Protein AF-A0AAU9ERE4-F1 (afdb_monomer_lite)

Sequence (85 aa):
MGHIELDYRAIPKLHGCKNYWQWRILMRTYLENIDLWKHNELKDTPQVKFLILASVEADLIEPAYDDQSCKYIFDNLESRFSAYN

Radius of gyration: 12.78 Å; chains: 1; bounding box: 43×20×27 Å

Secondary structure (DSSP, 8-state):
----PPPGGGSPPB-STTTHHHHHHHHHHHHHHTTSEETTEE--SHHHHHHHHHTB-GGG--GGGGSS-HHHHHHHHHHHHSS--

pLDDT: mean 92.83, std 10.86, range [42.53, 98.12]

Foldseek 3Di:
DDPPQDDLVPQAAAPAQVCLVVNVVSLQVNCVSVVQADPNDGHFDPVLLCSNCVSYDPVVDDPVSVPDTSVVVNVVRCVGHNDPD

Structure (mmCIF, N/CA/C/O backbone):
data_AF-A0AAU9ERE4-F1
#
_entry.id   AF-A0AAU9ERE4-F1
#
loop_
_atom_site.group_PDB
_atom_site.id
_atom_site.type_symbol
_atom_site.label_atom_id
_atom_site.label_alt_id
_atom_site.label_comp_id
_atom_site.label_asym_id
_atom_site.label_entity_id
_atom_site.label_seq_id
_atom_site.pdbx_PDB_ins_code
_atom_site.Cartn_x
_atom_site.Cartn_y
_atom_site.Cartn_z
_atom_site.occupancy
_atom_site.B_iso_or_equiv
_atom_site.auth_seq_id
_atom_site.auth_comp_id
_atom_site.auth_asym_id
_atom_site.auth_atom_id
_atom_site.pdbx_PDB_model_num
ATOM 1 N N . MET A 1 1 ? -30.828 -2.166 -0.321 1.00 42.53 1 MET A N 1
ATOM 2 C CA . MET A 1 1 ? -29.952 -1.977 -1.497 1.00 42.53 1 MET A CA 1
ATOM 3 C C . MET A 1 1 ? -28.717 -2.818 -1.239 1.00 42.53 1 MET A C 1
ATOM 5 O O . MET A 1 1 ? -28.130 -2.643 -0.183 1.00 42.53 1 MET A O 1
ATOM 9 N N . GLY A 1 2 ? -28.417 -3.809 -2.083 1.00 49.75 2 GLY A N 1
ATOM 10 C CA . GLY A 1 2 ? -27.264 -4.687 -1.862 1.00 49.75 2 GLY A CA 1
ATOM 11 C C . GLY A 1 2 ? -25.976 -3.872 -1.916 1.00 49.75 2 GLY A C 1
ATOM 12 O O . GLY A 1 2 ? -25.774 -3.129 -2.874 1.00 49.75 2 GLY A O 1
ATOM 13 N N . HIS A 1 3 ? -25.151 -3.958 -0.875 1.00 59.34 3 HIS A N 1
ATOM 14 C CA . HIS A 1 3 ? -23.814 -3.379 -0.907 1.00 59.34 3 HIS A CA 1
ATOM 15 C C . HIS A 1 3 ? -23.028 -4.102 -2.003 1.00 59.34 3 HIS A C 1
ATOM 17 O O . HIS A 1 3 ? -22.868 -5.318 -1.946 1.00 59.34 3 HIS A O 1
ATOM 23 N N . ILE A 1 4 ? -22.602 -3.368 -3.032 1.00 72.56 4 ILE A N 1
ATOM 24 C CA . ILE A 1 4 ? -21.635 -3.884 -3.999 1.00 72.56 4 ILE A CA 1
ATOM 25 C C . ILE A 1 4 ? -20.322 -4.019 -3.229 1.00 72.56 4 ILE A C 1
ATOM 27 O O . ILE A 1 4 ? -19.736 -3.015 -2.825 1.00 72.56 4 ILE A O 1
ATOM 31 N N . GLU A 1 5 ? -19.918 -5.256 -2.963 1.00 82.75 5 GLU A N 1
ATOM 32 C CA . GLU A 1 5 ? -18.639 -5.567 -2.335 1.00 82.75 5 GLU A CA 1
ATOM 33 C C . GLU A 1 5 ? -17.540 -5.433 -3.395 1.00 82.75 5 GLU A C 1
ATOM 35 O O . GLU A 1 5 ? -17.651 -5.985 -4.493 1.00 82.75 5 GLU A O 1
ATOM 40 N N . LEU A 1 6 ? -16.512 -4.635 -3.107 1.00 89.69 6 LEU A N 1
ATOM 41 C CA . LEU A 1 6 ? -15.384 -4.475 -4.019 1.00 89.69 6 LEU A CA 1
ATOM 42 C C . LEU A 1 6 ? -14.503 -5.727 -3.950 1.00 89.69 6 LEU A C 1
ATOM 44 O O . LEU A 1 6 ? -14.125 -6.157 -2.865 1.00 89.69 6 LEU A O 1
ATOM 48 N N . ASP A 1 7 ? -14.139 -6.298 -5.100 1.00 92.56 7 ASP A N 1
ATOM 49 C CA . ASP A 1 7 ? -13.237 -7.453 -5.152 1.00 92.56 7 ASP A CA 1
ATOM 50 C C . ASP A 1 7 ? -11.773 -6.995 -5.171 1.00 92.56 7 ASP A C 1
ATOM 52 O O . ASP A 1 7 ? -11.309 -6.377 -6.132 1.00 92.56 7 ASP A O 1
ATOM 56 N N . TYR A 1 8 ? -11.021 -7.354 -4.129 1.00 94.25 8 TYR A N 1
ATOM 57 C CA . TYR A 1 8 ? -9.579 -7.120 -4.036 1.00 94.25 8 TYR A CA 1
ATOM 58 C C . TYR A 1 8 ? -8.803 -7.650 -5.252 1.00 94.25 8 TYR A C 1
ATOM 60 O O . TYR A 1 8 ? -7.828 -7.038 -5.686 1.00 94.25 8 TYR A O 1
ATOM 68 N N . ARG A 1 9 ? -9.239 -8.770 -5.842 1.00 93.75 9 ARG A N 1
ATOM 69 C CA . ARG A 1 9 ? -8.565 -9.407 -6.987 1.00 93.75 9 ARG A CA 1
ATOM 70 C C . ARG A 1 9 ? -8.627 -8.565 -8.261 1.00 93.75 9 ARG A C 1
ATOM 72 O O . ARG A 1 9 ? -7.875 -8.835 -9.194 1.00 93.75 9 ARG A O 1
ATOM 79 N N . ALA A 1 10 ? -9.498 -7.557 -8.305 1.00 94.62 10 ALA A N 1
ATOM 80 C CA . ALA A 1 10 ? -9.578 -6.609 -9.409 1.00 94.62 10 ALA A CA 1
ATOM 81 C C . ALA A 1 10 ? -8.478 -5.530 -9.359 1.00 94.62 10 ALA A C 1
ATOM 83 O O . ALA A 1 10 ? -8.296 -4.806 -10.339 1.00 94.62 10 ALA A O 1
ATOM 84 N N . ILE A 1 11 ? -7.739 -5.407 -8.247 1.00 97.25 11 ILE A N 1
ATOM 85 C CA . ILE A 1 11 ? -6.606 -4.484 -8.136 1.00 97.25 11 ILE A CA 1
ATOM 86 C C . ILE A 1 11 ? -5.415 -5.087 -8.903 1.00 97.25 11 ILE A C 1
ATOM 88 O O . ILE A 1 11 ? -4.912 -6.143 -8.511 1.00 97.25 11 ILE A O 1
ATOM 92 N N . PRO A 1 12 ? -4.930 -4.446 -9.986 1.00 96.62 12 PRO A N 1
ATOM 93 C CA . PRO A 1 12 ? -3.747 -4.919 -10.691 1.00 96.62 12 PRO A CA 1
ATOM 94 C C . PRO A 1 12 ? -2.524 -4.782 -9.787 1.00 96.62 12 PRO A C 1
ATOM 96 O O . PRO A 1 12 ? -2.419 -3.815 -9.030 1.00 96.62 12 PRO A O 1
ATOM 99 N N . LYS A 1 13 ? -1.571 -5.712 -9.889 1.00 98.06 13 LYS A N 1
ATOM 100 C CA . LYS A 1 13 ? -0.323 -5.583 -9.135 1.00 98.06 13 LYS A CA 1
ATOM 101 C C . LYS A 1 13 ? 0.450 -4.340 -9.570 1.00 98.06 13 LYS A C 1
ATOM 103 O O . LYS A 1 13 ? 0.588 -4.086 -10.766 1.00 98.06 13 LYS A O 1
ATOM 108 N N . LEU A 1 14 ? 0.962 -3.575 -8.610 1.00 98.12 14 LEU A N 1
ATOM 109 C CA . LEU A 1 14 ? 1.896 -2.485 -8.872 1.00 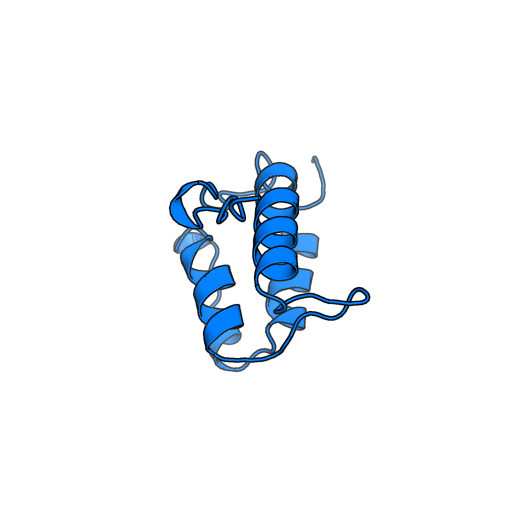98.12 14 LEU A CA 1
ATOM 110 C C . LEU A 1 14 ? 3.163 -3.052 -9.515 1.00 98.12 14 LEU A C 1
ATOM 112 O O . LEU A 1 14 ? 3.819 -3.891 -8.905 1.00 98.12 14 LEU A O 1
ATOM 116 N N . HIS A 1 15 ? 3.499 -2.555 -10.704 1.00 96.56 15 HIS A N 1
ATOM 117 C CA . HIS A 1 15 ? 4.642 -2.998 -11.511 1.00 96.56 15 HIS A CA 1
ATOM 118 C C . HIS A 1 15 ? 5.496 -1.800 -11.989 1.00 96.56 15 HIS A C 1
ATOM 120 O O . HIS A 1 15 ? 6.157 -1.835 -13.030 1.00 96.56 15 HIS A O 1
ATOM 126 N N . GLY A 1 16 ? 5.422 -0.675 -11.268 1.00 95.81 16 GLY A N 1
ATOM 127 C CA . GLY A 1 16 ? 6.212 0.537 -11.504 1.00 95.81 16 GLY A CA 1
ATOM 128 C C . GLY A 1 16 ? 5.389 1.777 -11.868 1.00 95.81 16 GLY A C 1
ATOM 129 O O . GLY A 1 16 ? 4.167 1.814 -11.726 1.00 95.81 16 GLY A O 1
ATOM 130 N N . CYS A 1 17 ? 6.062 2.823 -12.362 1.00 95.56 17 CYS A N 1
ATOM 131 C CA . CYS A 1 17 ? 5.449 4.148 -12.547 1.00 95.56 17 CYS A CA 1
ATOM 132 C C . CYS A 1 17 ? 4.263 4.153 -13.521 1.00 95.56 17 CYS A C 1
ATOM 134 O O . CYS A 1 17 ? 3.325 4.930 -13.366 1.00 95.56 17 CYS A O 1
ATOM 136 N N . LYS A 1 18 ? 4.272 3.250 -14.512 1.00 94.81 18 LYS A N 1
ATOM 137 C CA . LYS A 1 18 ? 3.243 3.178 -15.562 1.00 94.81 18 LYS A CA 1
ATOM 138 C C . LYS A 1 18 ? 1.840 2.899 -15.025 1.00 94.81 18 LYS A C 1
ATOM 140 O O . LYS A 1 18 ? 0.877 3.371 -15.620 1.00 94.81 18 LYS A O 1
ATOM 145 N N . ASN A 1 19 ? 1.719 2.119 -13.947 1.00 96.38 19 ASN A N 1
ATOM 146 C CA . ASN A 1 19 ? 0.422 1.759 -13.371 1.00 96.38 19 ASN A CA 1
ATOM 147 C C . ASN A 1 19 ? 0.230 2.238 -11.931 1.00 96.38 19 ASN A C 1
ATOM 149 O O . ASN A 1 19 ? -0.823 1.972 -11.350 1.00 96.38 19 ASN A O 1
ATOM 153 N N . TYR A 1 20 ? 1.193 2.975 -11.370 1.00 97.19 20 TYR A N 1
ATOM 154 C CA . TYR A 1 20 ? 1.132 3.454 -9.993 1.00 97.19 20 TYR A CA 1
ATOM 155 C C . TYR A 1 20 ? -0.181 4.171 -9.673 1.00 97.19 20 TYR A C 1
ATOM 157 O O . TYR A 1 20 ? -0.849 3.827 -8.703 1.00 97.19 20 TYR A O 1
ATOM 165 N N . TRP A 1 21 ? -0.601 5.124 -10.509 1.00 96.31 21 TRP A N 1
ATOM 166 C CA . TRP A 1 21 ? -1.824 5.885 -10.246 1.00 96.31 21 TRP A CA 1
ATOM 167 C C . TRP A 1 21 ? -3.085 5.020 -10.288 1.00 96.31 21 TRP A C 1
ATOM 169 O O . TRP A 1 21 ? -3.965 5.194 -9.446 1.00 96.31 21 TRP A O 1
ATOM 179 N N . GLN A 1 22 ? -3.155 4.055 -11.208 1.00 97.19 22 GLN A N 1
ATOM 180 C CA . GLN A 1 22 ? -4.262 3.100 -11.260 1.00 97.19 22 GLN A CA 1
ATOM 181 C C . GLN A 1 22 ? -4.299 2.241 -9.991 1.00 97.19 22 GLN A C 1
ATOM 183 O O . GLN A 1 22 ? -5.342 2.145 -9.345 1.00 97.19 22 GLN A O 1
ATOM 188 N N . TRP A 1 23 ? -3.159 1.661 -9.610 1.00 97.81 23 TRP A N 1
ATOM 189 C CA . TRP A 1 23 ? -3.017 0.868 -8.392 1.00 97.81 23 TRP A CA 1
ATOM 190 C C . TRP A 1 23 ? -3.408 1.671 -7.143 1.00 97.81 23 TRP A C 1
ATOM 192 O O . TRP A 1 23 ? -4.248 1.232 -6.359 1.00 97.81 23 TRP A O 1
ATOM 202 N N . ARG A 1 24 ? -2.870 2.888 -7.002 1.00 96.81 24 ARG A N 1
ATOM 203 C CA . ARG A 1 24 ? -3.083 3.780 -5.856 1.00 96.81 24 ARG A CA 1
ATOM 204 C C . ARG A 1 24 ? -4.561 4.113 -5.666 1.00 96.81 24 ARG A C 1
ATOM 206 O O . ARG A 1 24 ? -5.054 4.083 -4.541 1.00 96.81 24 ARG A O 1
ATOM 213 N N . ILE A 1 25 ? -5.259 4.457 -6.751 1.00 96.25 25 ILE A N 1
ATOM 214 C CA . ILE A 1 25 ? -6.686 4.804 -6.709 1.00 96.25 25 ILE A CA 1
ATOM 215 C C . ILE A 1 25 ? -7.508 3.587 -6.275 1.00 96.25 25 ILE A C 1
ATOM 217 O O . ILE A 1 25 ? -8.274 3.691 -5.322 1.00 96.25 25 ILE A O 1
ATOM 221 N N . LEU A 1 26 ? -7.310 2.429 -6.914 1.00 97.50 26 LEU A N 1
ATOM 222 C CA . LEU A 1 26 ? -8.089 1.223 -6.618 1.00 97.50 26 LEU A CA 1
ATOM 223 C C . LEU A 1 26 ? -7.824 0.686 -5.206 1.00 97.50 26 LEU A C 1
ATOM 225 O O . LEU A 1 26 ? -8.771 0.354 -4.495 1.00 97.50 26 LEU A O 1
ATOM 229 N N . MET A 1 27 ? -6.560 0.660 -4.774 1.00 97.44 27 MET A N 1
ATOM 230 C CA . MET A 1 27 ? -6.186 0.246 -3.422 1.00 97.44 27 MET A CA 1
ATOM 231 C C . MET A 1 27 ? -6.816 1.150 -2.366 1.00 97.44 27 MET A C 1
ATOM 233 O O . MET A 1 27 ? -7.427 0.662 -1.417 1.00 97.44 27 MET A O 1
ATOM 237 N N . ARG A 1 28 ? -6.718 2.472 -2.543 1.00 96.44 28 ARG A N 1
ATOM 238 C CA . ARG A 1 28 ? -7.326 3.426 -1.615 1.00 96.44 28 ARG A CA 1
ATOM 239 C C . ARG A 1 28 ? -8.839 3.232 -1.535 1.00 96.44 28 ARG A C 1
ATOM 241 O O . ARG A 1 28 ? -9.363 3.122 -0.433 1.00 96.44 28 ARG A O 1
ATOM 248 N N . THR A 1 29 ? -9.528 3.140 -2.673 1.00 96.00 29 THR A N 1
ATOM 249 C CA . THR A 1 29 ? -10.985 2.93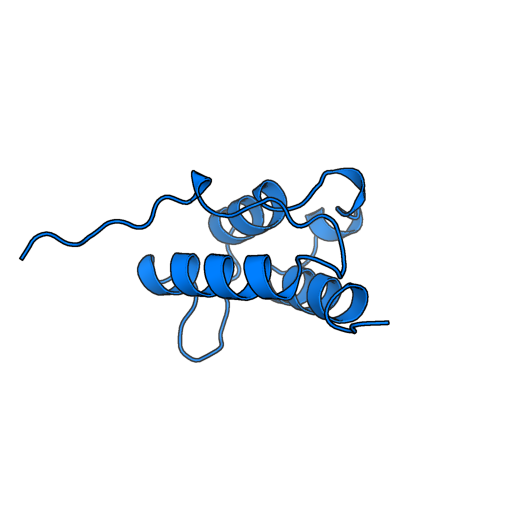9 -2.708 1.00 96.00 29 THR A CA 1
ATOM 250 C C . THR A 1 29 ? -11.403 1.626 -2.045 1.00 96.00 29 THR A C 1
ATOM 252 O O . THR A 1 29 ? -12.377 1.606 -1.294 1.00 96.00 29 THR A O 1
ATOM 255 N N . TYR A 1 30 ? -10.656 0.542 -2.269 1.00 96.62 30 TYR A N 1
ATOM 256 C CA . TYR A 1 30 ? -10.902 -0.733 -1.600 1.00 96.62 30 TYR A CA 1
ATOM 257 C C . TYR A 1 30 ? -10.749 -0.606 -0.079 1.00 96.62 30 TYR A C 1
ATOM 259 O O . TYR A 1 30 ? -11.653 -0.982 0.661 1.00 96.62 30 TYR A O 1
ATOM 267 N N . LEU A 1 31 ? -9.652 -0.012 0.400 1.00 96.38 31 LEU A N 1
ATOM 268 C CA . LEU A 1 31 ? -9.399 0.160 1.834 1.00 96.38 31 LEU A CA 1
ATOM 269 C C . LEU A 1 31 ? -10.404 1.107 2.510 1.00 96.38 31 LEU A C 1
ATOM 271 O O . LEU A 1 31 ? -10.766 0.874 3.662 1.00 96.38 31 LEU A O 1
ATOM 275 N N . GLU A 1 32 ? -10.876 2.144 1.814 1.00 95.75 32 GLU A N 1
ATOM 276 C CA . GLU A 1 32 ? -11.955 3.023 2.289 1.00 95.75 32 GLU A CA 1
ATOM 277 C C . GLU A 1 32 ? -13.281 2.255 2.430 1.00 95.75 32 GLU A C 1
ATOM 279 O O . GLU A 1 32 ? -13.987 2.437 3.419 1.00 95.75 32 GLU A O 1
ATOM 284 N N . ASN A 1 33 ? -13.600 1.352 1.493 1.00 95.06 33 ASN A N 1
ATOM 285 C CA . ASN A 1 33 ? -14.825 0.542 1.527 1.00 95.06 33 ASN A CA 1
ATOM 286 C C . ASN A 1 33 ? -14.887 -0.424 2.722 1.00 95.06 33 ASN A C 1
ATOM 288 O O . ASN A 1 33 ? -15.971 -0.664 3.249 1.00 95.06 33 ASN A O 1
ATOM 292 N N . ILE A 1 34 ? -13.738 -0.941 3.164 1.00 94.56 34 ILE A N 1
ATOM 293 C CA . ILE A 1 34 ? -13.631 -1.862 4.307 1.00 94.56 34 ILE A CA 1
ATOM 294 C C . ILE A 1 34 ? -13.151 -1.175 5.594 1.00 94.56 34 ILE A C 1
ATOM 296 O O . ILE A 1 34 ? -12.661 -1.833 6.512 1.00 94.56 34 ILE A O 1
ATOM 300 N N . ASP A 1 35 ? -13.279 0.153 5.677 1.00 94.94 35 ASP A N 1
ATOM 301 C CA . ASP A 1 35 ? -12.956 0.955 6.861 1.00 94.94 35 ASP A CA 1
ATOM 302 C C . ASP A 1 35 ? -11.495 0.844 7.350 1.00 94.94 35 ASP A C 1
ATOM 304 O O . ASP A 1 35 ? -11.202 1.045 8.537 1.00 94.94 35 ASP A O 1
ATOM 308 N N . LEU A 1 36 ? -10.558 0.538 6.450 1.00 96.44 36 LEU A N 1
ATOM 309 C CA . LEU A 1 36 ? -9.119 0.465 6.725 1.00 96.44 36 LEU A CA 1
ATOM 310 C C . LEU A 1 36 ? -8.356 1.740 6.345 1.00 96.44 36 LEU A C 1
ATOM 312 O O . LEU A 1 36 ? -7.218 1.925 6.779 1.00 96.44 36 LEU A O 1
ATOM 316 N N . TRP A 1 37 ? -8.994 2.640 5.599 1.00 95.75 37 TRP A N 1
ATOM 317 C CA . TRP A 1 37 ? -8.498 3.983 5.318 1.00 95.75 37 TRP A CA 1
ATOM 318 C C . TRP A 1 37 ? -9.620 4.995 5.557 1.00 95.75 37 TRP A C 1
ATOM 320 O O . TRP A 1 37 ? -10.670 4.916 4.926 1.00 95.75 37 TRP A O 1
ATOM 330 N N . LYS A 1 38 ? -9.433 5.941 6.483 1.00 92.56 38 LYS A N 1
ATOM 331 C CA . LYS A 1 38 ? -10.413 7.004 6.779 1.00 92.56 38 LYS A CA 1
ATOM 332 C C . LYS A 1 38 ? -9.710 8.311 7.092 1.00 92.56 38 LYS A C 1
ATOM 334 O O . LYS A 1 38 ? -8.627 8.293 7.644 1.00 92.56 38 LYS A O 1
ATOM 339 N N . HIS A 1 39 ? -10.318 9.446 6.746 1.00 89.56 39 HIS A N 1
ATOM 340 C CA . HIS A 1 39 ? -9.785 10.782 7.071 1.00 89.56 39 HIS A CA 1
ATOM 341 C C . HIS A 1 39 ? -8.314 10.996 6.667 1.00 89.56 39 HIS A C 1
ATOM 343 O O . HIS A 1 39 ? -7.568 11.691 7.348 1.00 89.56 39 HIS A O 1
ATOM 349 N N . ASN A 1 40 ? -7.908 10.410 5.533 1.00 83.25 40 ASN A N 1
ATOM 350 C CA . ASN A 1 40 ? -6.524 10.409 5.049 1.00 83.25 40 ASN A CA 1
ATOM 351 C C . ASN A 1 40 ? -5.518 9.678 5.967 1.00 83.25 40 ASN A C 1
ATOM 353 O O . ASN A 1 40 ? -4.311 9.867 5.844 1.00 83.25 40 ASN A O 1
ATOM 357 N N . GLU A 1 41 ? -6.016 8.808 6.838 1.00 91.88 41 GLU A N 1
ATOM 358 C CA . GLU A 1 41 ? -5.254 7.962 7.745 1.00 91.88 41 GLU A CA 1
ATOM 359 C C . GLU A 1 41 ? -5.413 6.490 7.344 1.00 91.88 41 GLU A C 1
ATOM 361 O O . GLU A 1 41 ? -6.525 5.969 7.207 1.00 91.88 41 GLU A O 1
ATOM 366 N N . LEU A 1 42 ? -4.275 5.833 7.131 1.00 95.00 42 LEU A N 1
ATOM 367 C CA . LEU A 1 42 ? -4.173 4.418 6.803 1.00 95.00 42 LEU A CA 1
ATOM 368 C C . LEU A 1 42 ? -3.957 3.630 8.098 1.00 95.00 42 LEU A C 1
ATOM 370 O O . LEU A 1 42 ? -2.978 3.880 8.802 1.00 95.00 42 LEU A O 1
ATOM 374 N N . LYS A 1 43 ? -4.846 2.680 8.414 1.00 96.50 43 LYS A N 1
ATOM 375 C CA . LYS A 1 43 ? -4.711 1.870 9.633 1.00 96.50 43 LYS A CA 1
ATOM 376 C C . LYS A 1 43 ? -3.437 1.032 9.593 1.00 96.50 43 LYS A C 1
ATOM 378 O O . LYS A 1 43 ? -3.198 0.308 8.630 1.00 96.50 43 LYS A O 1
ATOM 383 N N . ASP A 1 44 ? -2.679 1.050 10.683 1.00 96.62 44 ASP A N 1
ATOM 384 C CA . ASP A 1 44 ? -1.469 0.242 10.806 1.00 96.62 44 ASP A CA 1
ATOM 385 C C . ASP A 1 44 ? -1.792 -1.123 11.428 1.00 96.62 44 ASP A C 1
ATOM 387 O O . ASP A 1 44 ? -1.782 -1.306 12.644 1.00 96.62 44 ASP A O 1
ATOM 391 N N . THR A 1 45 ? -2.188 -2.077 10.583 1.00 96.94 45 THR A N 1
ATOM 392 C CA . THR A 1 45 ? -2.577 -3.432 11.009 1.00 96.94 45 THR A CA 1
ATOM 393 C C . THR A 1 45 ? -1.985 -4.492 10.079 1.00 96.94 45 THR A C 1
ATOM 395 O O . THR A 1 45 ? -1.764 -4.209 8.897 1.00 96.94 45 THR A O 1
ATOM 398 N N . PRO A 1 46 ? -1.798 -5.744 10.547 1.00 97.12 46 PRO A N 1
ATOM 399 C CA . PRO A 1 46 ? -1.318 -6.834 9.696 1.00 97.12 46 PRO A CA 1
ATOM 400 C C . PRO A 1 46 ? -2.173 -7.054 8.440 1.00 97.12 46 PRO A C 1
ATOM 402 O O . PRO A 1 46 ? -1.637 -7.353 7.377 1.00 97.12 46 PRO A O 1
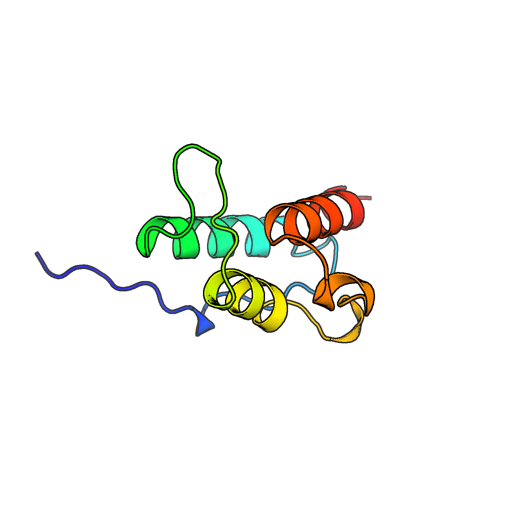ATOM 405 N N . GLN A 1 47 ? -3.493 -6.852 8.538 1.00 97.25 47 GLN A N 1
ATOM 406 C CA . GLN A 1 47 ? -4.407 -6.965 7.399 1.00 97.25 47 GLN A CA 1
ATOM 407 C C . GLN A 1 47 ? -4.095 -5.928 6.314 1.00 97.25 47 GLN A C 1
ATOM 409 O O . GLN A 1 47 ? -4.014 -6.278 5.140 1.00 97.25 47 GLN A O 1
ATOM 414 N N . VAL A 1 48 ? -3.890 -4.663 6.691 1.00 97.44 48 VAL A N 1
ATOM 415 C CA . VAL A 1 48 ? -3.545 -3.597 5.738 1.00 97.44 48 VAL A CA 1
ATOM 416 C C . VAL A 1 48 ? -2.184 -3.858 5.105 1.00 97.44 48 VAL A C 1
ATOM 418 O O . VAL A 1 48 ? -2.067 -3.791 3.881 1.00 97.44 48 VAL A O 1
ATOM 421 N N . LYS A 1 49 ? -1.182 -4.229 5.913 1.00 97.88 49 LYS A N 1
ATOM 422 C CA . LYS A 1 49 ? 0.153 -4.586 5.414 1.00 97.88 49 LYS A CA 1
ATOM 423 C C . LYS A 1 49 ? 0.063 -5.714 4.385 1.00 97.88 49 LYS A C 1
ATOM 425 O O . LYS A 1 49 ? 0.606 -5.583 3.292 1.00 97.88 49 LYS A O 1
ATOM 430 N N . PHE A 1 50 ? -0.687 -6.775 4.688 1.00 97.56 50 PHE A N 1
ATOM 431 C CA . PHE A 1 50 ? -0.916 -7.880 3.759 1.00 97.56 50 PHE A CA 1
ATOM 432 C C . PHE A 1 50 ? -1.564 -7.413 2.450 1.00 97.56 50 PHE A C 1
ATOM 434 O O . PHE A 1 50 ? -1.064 -7.742 1.379 1.00 97.56 50 PHE A O 1
ATOM 441 N N . LEU A 1 51 ? -2.642 -6.625 2.518 1.00 97.75 51 LEU A N 1
ATOM 442 C CA . LEU A 1 51 ? -3.356 -6.145 1.330 1.00 97.75 51 LEU A CA 1
ATOM 443 C C . LEU A 1 51 ? -2.469 -5.273 0.435 1.00 97.75 51 LEU A C 1
ATOM 445 O O . LEU A 1 51 ? -2.499 -5.430 -0.786 1.00 97.75 51 LEU A O 1
ATOM 449 N N . ILE A 1 52 ? -1.655 -4.394 1.024 1.00 97.38 52 ILE A N 1
ATOM 450 C CA . ILE A 1 52 ? -0.695 -3.576 0.277 1.00 97.38 52 ILE A CA 1
ATOM 451 C C . ILE A 1 52 ? 0.343 -4.483 -0.381 1.00 97.38 52 ILE A C 1
ATOM 453 O O . ILE A 1 52 ? 0.449 -4.483 -1.603 1.00 97.38 52 ILE A O 1
ATOM 457 N N . LEU A 1 53 ? 1.051 -5.313 0.387 1.00 97.62 53 LEU A N 1
ATOM 458 C CA . LEU A 1 53 ? 2.147 -6.134 -0.139 1.00 97.62 53 LEU A CA 1
ATOM 459 C C . LEU A 1 53 ? 1.679 -7.164 -1.178 1.00 97.62 53 LEU A C 1
ATOM 461 O O . LEU A 1 53 ? 2.344 -7.360 -2.190 1.00 97.62 53 LEU A O 1
ATOM 465 N N . ALA A 1 54 ? 0.508 -7.780 -0.994 1.00 97.69 54 ALA A N 1
ATOM 466 C CA . ALA A 1 54 ? -0.039 -8.742 -1.954 1.00 97.69 54 ALA A CA 1
ATOM 467 C C . ALA A 1 54 ? -0.439 -8.101 -3.300 1.00 97.69 54 ALA A C 1
ATOM 469 O O . ALA A 1 54 ? -0.522 -8.795 -4.319 1.00 97.69 54 ALA A O 1
ATOM 470 N N . SER A 1 55 ? -0.623 -6.777 -3.321 1.00 97.94 55 SER A N 1
ATOM 471 C CA . SER A 1 55 ? -0.945 -5.998 -4.519 1.00 97.94 55 SER A CA 1
ATOM 472 C C . SER A 1 55 ? 0.284 -5.401 -5.211 1.00 97.94 55 SER A C 1
ATOM 474 O O . SER A 1 55 ? 0.133 -4.581 -6.111 1.00 97.94 55 SER A O 1
ATOM 476 N N . VAL A 1 56 ? 1.495 -5.770 -4.796 1.00 98.12 56 VAL A N 1
ATOM 477 C CA . VAL A 1 56 ? 2.756 -5.266 -5.353 1.00 98.12 56 VAL A CA 1
ATOM 478 C C . VAL A 1 56 ? 3.528 -6.434 -5.977 1.00 98.12 56 VAL A C 1
ATOM 480 O O . VAL A 1 56 ? 3.435 -7.575 -5.513 1.00 98.12 56 VAL A O 1
ATOM 483 N N . GLU A 1 57 ? 4.235 -6.198 -7.085 1.00 97.94 57 GLU A N 1
ATOM 484 C CA . GLU A 1 57 ? 5.149 -7.200 -7.643 1.00 97.94 57 GLU A CA 1
ATOM 485 C C . GLU A 1 57 ? 6.323 -7.478 -6.694 1.00 97.94 57 GLU A C 1
ATOM 487 O O . GLU A 1 57 ? 6.788 -6.605 -5.962 1.00 97.94 57 GLU A O 1
ATOM 492 N N . ALA A 1 58 ? 6.773 -8.734 -6.657 1.00 96.19 58 ALA A N 1
ATOM 493 C CA . ALA A 1 58 ? 7.692 -9.210 -5.623 1.00 96.19 58 ALA A CA 1
ATOM 494 C C . ALA A 1 58 ? 9.064 -8.516 -5.660 1.00 96.19 58 ALA A C 1
ATOM 496 O O . ALA A 1 58 ? 9.691 -8.354 -4.619 1.00 96.19 58 ALA A O 1
ATOM 497 N N . ASP A 1 59 ? 9.516 -8.093 -6.838 1.00 96.56 59 ASP A N 1
ATOM 498 C CA . ASP A 1 59 ? 10.767 -7.363 -7.053 1.00 96.56 59 ASP A CA 1
ATOM 499 C C . ASP A 1 59 ? 10.716 -5.909 -6.554 1.00 96.56 59 ASP A C 1
ATOM 501 O O . ASP A 1 59 ? 11.761 -5.293 -6.347 1.00 96.56 59 ASP A O 1
ATOM 505 N N . LEU A 1 60 ? 9.519 -5.359 -6.320 1.00 96.88 60 LEU A N 1
ATOM 506 C CA . LEU A 1 60 ? 9.348 -4.010 -5.779 1.00 96.88 60 LEU A CA 1
ATOM 507 C C . LEU A 1 60 ? 9.267 -3.985 -4.244 1.00 96.88 60 LEU A C 1
ATOM 509 O O . LEU A 1 60 ? 9.382 -2.901 -3.662 1.00 96.88 60 LEU A O 1
ATOM 513 N N . ILE A 1 61 ? 9.088 -5.144 -3.599 1.00 97.19 61 ILE A N 1
ATOM 514 C CA . ILE A 1 61 ? 9.016 -5.293 -2.140 1.00 97.19 61 ILE A CA 1
ATOM 515 C C . ILE A 1 61 ? 10.423 -5.240 -1.541 1.00 97.19 61 ILE A C 1
ATOM 517 O O . ILE A 1 61 ? 11.306 -6.013 -1.906 1.00 97.19 61 ILE A O 1
ATOM 521 N N . GLU A 1 62 ? 10.622 -4.351 -0.570 1.00 96.56 62 GLU A N 1
ATOM 522 C CA . GLU A 1 62 ? 11.891 -4.229 0.147 1.00 96.56 62 GLU A CA 1
ATOM 523 C C . GLU A 1 62 ? 11.874 -5.077 1.431 1.00 96.56 62 GLU A C 1
ATOM 525 O O . GLU A 1 62 ? 10.879 -5.039 2.159 1.00 96.56 62 GLU A O 1
ATOM 530 N N . PRO A 1 63 ? 12.970 -5.781 1.788 1.00 96.25 63 PRO A N 1
ATOM 531 C CA . PRO A 1 63 ? 13.045 -6.542 3.042 1.00 96.25 63 PRO A CA 1
ATOM 532 C C . PRO A 1 63 ? 12.738 -5.702 4.288 1.00 96.25 63 PRO A C 1
ATOM 534 O O . PRO A 1 63 ? 12.170 -6.202 5.252 1.00 96.25 63 PRO A O 1
ATOM 537 N N . ALA A 1 64 ? 13.063 -4.406 4.248 1.00 95.19 64 ALA A N 1
ATOM 538 C CA . ALA A 1 64 ? 12.802 -3.477 5.341 1.00 95.19 64 ALA A CA 1
ATOM 539 C C . ALA A 1 64 ? 11.305 -3.300 5.653 1.00 95.19 64 ALA A C 1
ATOM 541 O O . ALA A 1 64 ? 10.975 -2.863 6.748 1.00 95.19 64 ALA A O 1
ATOM 542 N N . TYR A 1 65 ? 10.391 -3.630 4.734 1.00 96.81 65 TYR A N 1
ATOM 543 C CA . TYR A 1 65 ? 8.948 -3.474 4.945 1.00 96.81 65 TYR A CA 1
ATOM 544 C C . TYR A 1 65 ? 8.378 -4.362 6.062 1.00 96.81 65 TYR A C 1
ATOM 546 O O . TYR A 1 65 ? 7.282 -4.078 6.558 1.00 96.81 65 TYR A O 1
ATOM 554 N N . ASP A 1 66 ? 9.105 -5.400 6.484 1.00 94.94 66 ASP A N 1
ATOM 555 C CA . ASP A 1 66 ? 8.684 -6.284 7.575 1.00 94.94 66 ASP A CA 1
ATOM 556 C C . ASP A 1 66 ? 8.428 -5.496 8.872 1.00 94.94 66 ASP A C 1
ATOM 558 O O . ASP A 1 66 ? 7.354 -5.600 9.469 1.00 94.94 66 ASP A O 1
ATOM 562 N N . ASP A 1 67 ? 9.324 -4.561 9.198 1.00 95.62 67 ASP A N 1
ATOM 563 C CA . ASP A 1 67 ? 9.282 -3.764 10.431 1.00 95.62 67 ASP A CA 1
ATOM 564 C C . ASP A 1 67 ? 8.644 -2.373 10.266 1.00 95.62 67 ASP A C 1
ATOM 566 O O . ASP A 1 67 ? 8.514 -1.619 11.231 1.00 95.62 67 ASP A O 1
ATOM 570 N N . GLN A 1 68 ? 8.241 -1.995 9.050 1.00 97.69 68 GLN A N 1
ATOM 571 C CA . GLN A 1 68 ? 7.721 -0.652 8.770 1.00 97.69 68 GLN A CA 1
ATOM 572 C C . GLN A 1 68 ? 6.200 -0.560 8.907 1.00 97.69 68 GLN A C 1
ATOM 574 O O . GLN A 1 68 ? 5.470 -1.543 8.737 1.00 97.69 68 GLN A O 1
ATOM 579 N N . SER A 1 69 ? 5.719 0.655 9.180 1.00 97.44 69 SER A N 1
ATOM 580 C CA . SER A 1 69 ? 4.283 0.952 9.211 1.00 97.44 69 SER A CA 1
ATOM 581 C C . SER A 1 69 ? 3.668 0.893 7.813 1.00 97.44 69 SER A C 1
ATOM 583 O O . SER A 1 69 ? 4.327 1.171 6.806 1.00 97.44 69 SER A O 1
ATOM 585 N N . CYS A 1 70 ? 2.367 0.612 7.741 1.00 97.31 70 CYS A N 1
ATOM 586 C CA . CYS A 1 70 ? 1.612 0.636 6.486 1.00 97.31 70 CYS A CA 1
ATOM 587 C C . CYS A 1 70 ? 1.727 1.996 5.782 1.00 97.31 70 CYS A C 1
ATOM 589 O O . CYS A 1 70 ? 1.862 2.051 4.560 1.00 97.31 70 CYS A O 1
ATOM 591 N N . LYS A 1 71 ? 1.726 3.090 6.558 1.00 95.94 71 LYS A N 1
ATOM 592 C CA . LYS A 1 71 ? 1.916 4.448 6.039 1.00 95.94 71 LYS A CA 1
ATOM 593 C C . LYS A 1 71 ? 3.283 4.616 5.384 1.00 95.94 71 LYS A C 1
ATOM 595 O O . LYS A 1 71 ? 3.346 5.105 4.263 1.00 95.94 71 LYS A O 1
ATOM 600 N N . TYR A 1 72 ? 4.353 4.188 6.053 1.00 97.31 72 TYR A N 1
ATOM 601 C CA . TYR A 1 72 ? 5.699 4.281 5.491 1.00 97.31 72 TYR A CA 1
ATOM 602 C C . TYR A 1 72 ? 5.812 3.510 4.174 1.00 97.31 72 TYR A C 1
ATOM 604 O O . TYR A 1 72 ? 6.331 4.043 3.199 1.00 97.31 72 TYR A O 1
ATOM 612 N N . ILE A 1 73 ? 5.296 2.276 4.132 1.00 97.81 73 ILE A N 1
ATOM 613 C CA . ILE A 1 73 ? 5.317 1.448 2.919 1.00 97.81 73 ILE A CA 1
ATOM 614 C C . ILE A 1 73 ? 4.589 2.172 1.781 1.00 97.81 73 ILE A C 1
ATOM 616 O O . ILE A 1 73 ? 5.125 2.292 0.683 1.00 97.81 73 ILE A O 1
ATOM 620 N N . PHE A 1 74 ? 3.392 2.702 2.048 1.00 95.38 74 PHE A N 1
ATOM 621 C CA . PHE A 1 74 ? 2.609 3.412 1.040 1.00 95.38 74 PHE A CA 1
ATOM 622 C C . PHE A 1 74 ? 3.316 4.683 0.538 1.00 95.38 74 PHE A C 1
ATOM 624 O O . PHE A 1 74 ? 3.421 4.885 -0.671 1.00 95.38 74 PHE A O 1
ATOM 631 N N . ASP A 1 75 ? 3.859 5.500 1.447 1.00 95.12 75 ASP A N 1
ATOM 632 C CA . ASP A 1 75 ? 4.591 6.731 1.119 1.00 95.12 75 ASP A CA 1
ATOM 633 C C . ASP A 1 75 ? 5.892 6.428 0.340 1.00 95.12 75 ASP A C 1
ATOM 635 O O . ASP A 1 75 ? 6.277 7.169 -0.566 1.00 95.12 75 ASP A O 1
ATOM 639 N N . ASN A 1 76 ? 6.574 5.321 0.655 1.00 97.06 76 ASN A N 1
ATOM 640 C CA . ASN A 1 76 ? 7.769 4.878 -0.064 1.00 97.06 76 ASN A CA 1
ATOM 641 C C . ASN A 1 76 ? 7.438 4.450 -1.505 1.00 97.06 76 ASN A C 1
ATOM 643 O O . ASN A 1 76 ? 8.119 4.883 -2.437 1.00 97.06 76 ASN A O 1
ATOM 647 N N . LEU A 1 77 ? 6.367 3.672 -1.706 1.00 97.00 77 LEU A N 1
ATOM 648 C CA . LEU A 1 77 ? 5.881 3.310 -3.043 1.00 97.00 77 LEU A CA 1
ATOM 649 C C . LEU A 1 77 ? 5.465 4.557 -3.841 1.00 97.00 77 LEU A C 1
ATOM 651 O O . LEU A 1 77 ? 5.784 4.665 -5.025 1.00 97.00 77 LEU A O 1
ATOM 655 N N . GLU A 1 78 ? 4.811 5.526 -3.194 1.00 95.50 78 GLU A N 1
ATOM 656 C CA . GLU A 1 78 ? 4.464 6.816 -3.799 1.00 95.50 78 GLU A CA 1
ATOM 657 C C . GLU A 1 78 ? 5.705 7.582 -4.254 1.00 95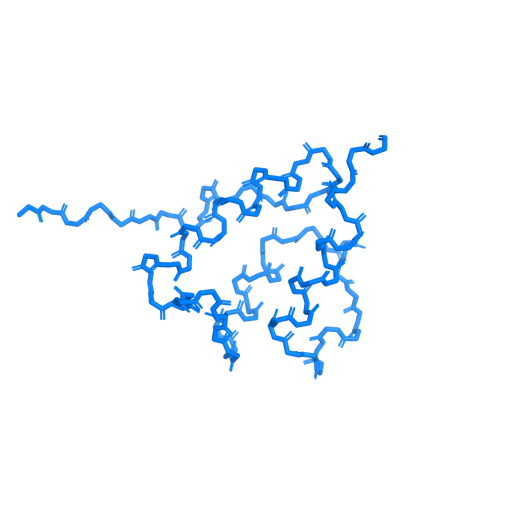.50 78 GLU A C 1
ATOM 659 O O . GLU A 1 78 ? 5.795 7.987 -5.412 1.00 95.50 78 GLU A O 1
ATOM 664 N N . SER A 1 79 ? 6.697 7.725 -3.379 1.00 95.75 79 SER A N 1
ATOM 665 C CA . SE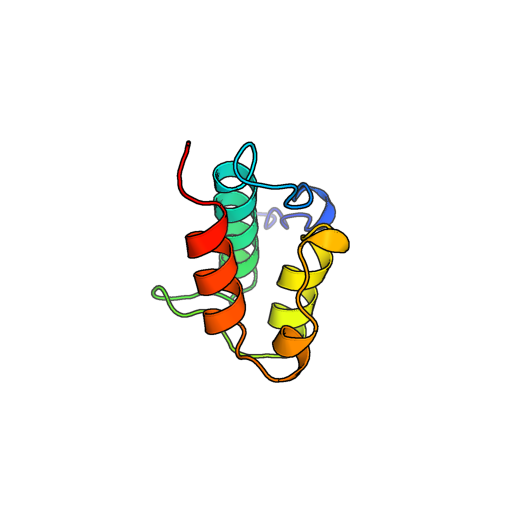R A 1 79 ? 7.959 8.394 -3.698 1.00 95.75 79 SER A CA 1
ATOM 666 C C . SER A 1 79 ? 8.681 7.743 -4.886 1.00 95.75 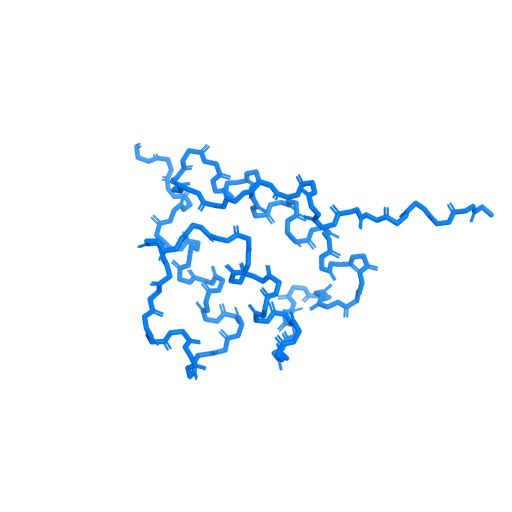79 SER A C 1
ATOM 668 O O . SER A 1 79 ? 9.187 8.437 -5.768 1.00 95.75 79 SER A O 1
ATOM 670 N N . ARG A 1 80 ? 8.677 6.405 -4.956 1.00 95.38 80 ARG A N 1
ATOM 671 C CA . ARG A 1 80 ? 9.364 5.640 -6.008 1.00 95.38 80 ARG A CA 1
ATOM 672 C C . ARG A 1 80 ? 8.654 5.686 -7.361 1.00 95.38 80 ARG A C 1
ATOM 674 O O . ARG A 1 80 ? 9.335 5.665 -8.384 1.00 95.38 80 ARG A O 1
ATOM 681 N N . PHE A 1 81 ? 7.318 5.710 -7.381 1.00 96.25 81 PHE A N 1
ATOM 682 C CA . PHE A 1 81 ? 6.551 5.424 -8.601 1.00 96.25 81 PHE A CA 1
ATOM 683 C C . PHE A 1 81 ? 5.529 6.495 -9.016 1.00 96.25 81 PHE A C 1
ATOM 685 O O . PHE A 1 81 ? 4.944 6.374 -10.091 1.00 96.25 81 PHE A O 1
ATOM 692 N N . SER A 1 82 ? 5.299 7.546 -8.220 1.00 92.75 82 SER A N 1
ATOM 693 C CA . SER A 1 82 ? 4.312 8.592 -8.557 1.00 92.75 82 SER A CA 1
ATOM 694 C C . SER A 1 82 ? 4.728 9.529 -9.685 1.00 92.75 82 SER A C 1
ATOM 696 O O . SER A 1 82 ? 3.860 10.073 -10.377 1.00 92.75 82 SER A O 1
ATOM 698 N N . ALA A 1 83 ? 6.034 9.712 -9.884 1.00 83.38 83 ALA A N 1
ATOM 699 C CA . ALA A 1 83 ? 6.559 10.524 -10.966 1.00 83.38 83 ALA A CA 1
ATOM 700 C C . ALA A 1 83 ? 6.397 9.789 -12.306 1.00 83.38 83 ALA A C 1
ATOM 702 O O . ALA A 1 83 ? 6.971 8.718 -12.522 1.00 83.38 83 ALA A O 1
ATOM 703 N N . TYR A 1 84 ? 5.645 10.397 -13.225 1.00 62.09 84 TYR A N 1
ATOM 704 C CA . TYR A 1 84 ? 5.796 10.124 -14.652 1.00 62.09 84 TYR A CA 1
ATOM 705 C C . TYR A 1 84 ? 7.134 10.734 -15.084 1.00 62.09 84 TYR A C 1
ATOM 707 O O . TYR A 1 84 ? 7.180 11.902 -15.463 1.00 62.09 84 TYR A O 1
ATOM 715 N N . ASN A 1 85 ? 8.219 9.973 -14.943 1.00 50.03 85 ASN A N 1
ATOM 716 C CA . ASN A 1 85 ? 9.447 10.250 -15.687 1.00 50.03 85 ASN A CA 1
ATOM 717 C C . ASN A 1 85 ? 9.300 9.719 -17.113 1.00 50.03 85 ASN A C 1
ATOM 719 O O . ASN A 1 85 ? 8.841 8.560 -17.257 1.00 50.03 85 ASN A O 1
#

Organism: Drosophila madeirensis (NCBI:txid30013)